Protein AF-A0A957ADW6-F1 (afdb_monomer_lite)

Sequence (110 aa):
MAKSLASMQFELLREVFDLARAQRASLERDDLDEVLSLMGEREVIIERLARLAEEAAETPENVLSFPGSEEHARQDQLALDTVIRGILEHDRQNEAMLFDKIQQIREELP

Radius of gyration: 18.68 Å; chains: 1; bounding box: 47×22×59 Å

Structure (mmCIF, N/CA/C/O backbone):
data_AF-A0A957ADW6-F1
#
_entry.id   AF-A0A957ADW6-F1
#
loop_
_atom_site.group_PDB
_atom_site.id
_atom_site.type_symbol
_atom_site.label_atom_id
_atom_site.label_alt_id
_atom_site.label_comp_id
_atom_site.label_asym_id
_atom_site.label_entity_id
_atom_site.label_seq_id
_atom_site.pdbx_PDB_ins_code
_atom_site.Cartn_x
_atom_site.Cartn_y
_atom_site.Cartn_z
_atom_site.occupancy
_atom_site.B_iso_or_equiv
_atom_site.auth_seq_id
_atom_site.auth_comp_id
_atom_site.auth_asym_id
_atom_site.auth_atom_id
_atom_site.pdbx_PDB_model_num
ATOM 1 N N . MET A 1 1 ? 6.474 -12.951 -23.825 1.00 45.66 1 MET A N 1
ATOM 2 C CA . MET A 1 1 ? 7.394 -11.796 -23.762 1.00 45.66 1 MET A CA 1
ATOM 3 C C . MET A 1 1 ? 7.702 -11.546 -22.297 1.00 45.66 1 MET A C 1
ATOM 5 O O . MET A 1 1 ? 6.774 -11.647 -21.503 1.00 45.66 1 MET A O 1
ATOM 9 N N . ALA A 1 2 ? 8.961 -11.312 -21.926 1.00 61.53 2 ALA A N 1
ATOM 10 C CA . ALA A 1 2 ? 9.293 -10.915 -20.557 1.00 61.53 2 ALA A CA 1
ATOM 11 C C . ALA A 1 2 ? 8.683 -9.529 -20.277 1.00 61.53 2 ALA A C 1
ATOM 13 O O . ALA A 1 2 ? 8.743 -8.663 -21.151 1.00 61.53 2 ALA A O 1
ATOM 14 N N . LYS A 1 3 ? 8.048 -9.336 -19.113 1.00 71.56 3 LYS A N 1
ATOM 15 C CA . LYS A 1 3 ? 7.558 -8.011 -18.700 1.00 71.56 3 LYS A CA 1
ATOM 16 C C . LYS A 1 3 ? 8.762 -7.107 -18.423 1.00 71.56 3 LYS A C 1
ATOM 18 O O . LYS A 1 3 ? 9.763 -7.582 -17.891 1.00 71.56 3 LYS A O 1
ATOM 23 N N . SER A 1 4 ? 8.676 -5.826 -18.784 1.00 83.25 4 SER A N 1
ATOM 24 C CA . SER A 1 4 ? 9.711 -4.865 -18.394 1.00 83.25 4 SER A CA 1
ATOM 25 C C . SER A 1 4 ? 9.669 -4.632 -16.883 1.00 83.25 4 SER A C 1
ATOM 27 O O . SER A 1 4 ? 8.615 -4.774 -16.258 1.00 83.25 4 SER A O 1
ATOM 29 N N . LEU A 1 5 ? 10.803 -4.243 -16.299 1.00 84.00 5 LEU A N 1
ATOM 30 C CA . LEU A 1 5 ? 10.894 -3.890 -14.882 1.00 84.00 5 LEU A CA 1
ATOM 31 C C . LEU A 1 5 ? 9.862 -2.821 -14.494 1.00 84.00 5 LEU A C 1
ATOM 33 O O . LEU A 1 5 ? 9.109 -3.021 -13.547 1.00 84.00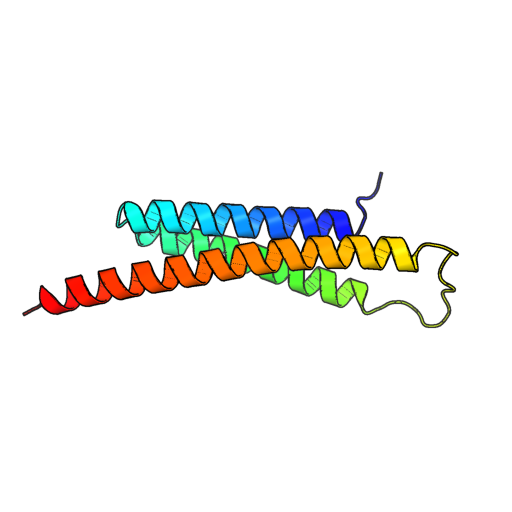 5 LEU A O 1
ATOM 37 N N . ALA A 1 6 ? 9.765 -1.744 -15.278 1.00 81.81 6 ALA A N 1
ATOM 38 C CA . ALA A 1 6 ? 8.796 -0.673 -15.053 1.00 81.81 6 ALA A CA 1
ATOM 39 C C . ALA A 1 6 ? 7.343 -1.181 -15.074 1.00 81.81 6 ALA A C 1
ATOM 41 O O . ALA A 1 6 ? 6.532 -0.772 -14.247 1.00 81.81 6 ALA A O 1
ATOM 42 N N . SER A 1 7 ? 7.016 -2.131 -15.961 1.00 86.38 7 SER A N 1
ATOM 43 C CA . SER A 1 7 ? 5.684 -2.755 -15.984 1.00 86.38 7 SER A CA 1
ATOM 44 C C . SER A 1 7 ? 5.411 -3.576 -14.722 1.00 86.38 7 SER A C 1
ATOM 46 O O . SER A 1 7 ? 4.312 -3.510 -14.182 1.00 86.38 7 SER A O 1
ATOM 48 N N . MET A 1 8 ? 6.402 -4.321 -14.223 1.00 90.69 8 MET A N 1
ATOM 49 C CA . MET A 1 8 ? 6.261 -5.083 -12.975 1.00 90.69 8 MET A CA 1
ATOM 50 C C . MET A 1 8 ? 6.111 -4.160 -11.761 1.00 90.69 8 MET A C 1
ATOM 52 O O . MET A 1 8 ? 5.249 -4.393 -10.917 1.00 90.69 8 MET A O 1
ATOM 56 N N . GLN A 1 9 ? 6.900 -3.085 -11.693 1.00 89.50 9 GLN A N 1
ATOM 57 C CA . GLN A 1 9 ? 6.793 -2.075 -10.638 1.00 89.50 9 GLN A CA 1
ATOM 58 C C . GLN A 1 9 ? 5.425 -1.387 -10.657 1.00 89.50 9 GLN A C 1
ATOM 60 O O . GLN A 1 9 ? 4.800 -1.237 -9.610 1.00 89.50 9 GLN A O 1
ATOM 65 N N . PHE A 1 10 ? 4.925 -1.023 -11.840 1.00 90.75 10 PHE A N 1
ATOM 66 C CA . PHE A 1 10 ? 3.604 -0.420 -11.984 1.00 90.75 10 PHE A CA 1
ATOM 67 C C . PHE A 1 10 ? 2.480 -1.359 -11.527 1.00 90.75 10 PHE A C 1
ATOM 69 O O . PHE A 1 10 ? 1.574 -0.926 -10.818 1.00 90.75 10 PHE A O 1
ATOM 76 N N . GLU A 1 11 ? 2.532 -2.642 -11.901 1.00 92.44 11 GLU A N 1
ATOM 77 C CA . GLU A 1 11 ? 1.540 -3.636 -11.472 1.00 92.44 11 GLU A CA 1
ATOM 78 C C . GLU A 1 11 ? 1.487 -3.764 -9.948 1.00 92.44 11 GLU A C 1
ATOM 80 O O . GLU A 1 11 ? 0.403 -3.678 -9.374 1.00 92.44 11 GLU A O 1
ATOM 85 N N . LEU A 1 12 ? 2.645 -3.878 -9.293 1.00 94.56 12 LEU A N 1
ATOM 86 C CA . LEU A 1 12 ? 2.715 -3.978 -7.835 1.00 94.56 12 LEU A CA 1
ATOM 87 C C . LEU A 1 12 ? 2.252 -2.688 -7.148 1.00 94.56 12 LEU A C 1
ATOM 89 O O . LEU A 1 12 ? 1.496 -2.749 -6.185 1.00 94.56 12 LEU A O 1
ATOM 93 N N . LEU A 1 13 ? 2.639 -1.510 -7.649 1.00 93.88 13 LEU A N 1
ATOM 94 C CA . LEU A 1 13 ? 2.153 -0.236 -7.103 1.00 93.88 13 LEU A CA 1
ATOM 95 C C . LEU A 1 13 ? 0.636 -0.085 -7.261 1.00 93.88 13 LEU A C 1
ATOM 97 O O . LEU A 1 13 ? -0.028 0.429 -6.364 1.00 93.88 13 LEU A O 1
ATOM 101 N N . ARG A 1 14 ? 0.066 -0.558 -8.373 1.00 93.38 14 ARG A N 1
ATOM 102 C CA . ARG A 1 14 ? -1.388 -0.590 -8.557 1.00 93.38 14 ARG A CA 1
ATOM 103 C C . ARG A 1 14 ? -2.059 -1.497 -7.526 1.00 93.38 14 ARG A C 1
ATOM 105 O O . ARG A 1 14 ? -3.059 -1.090 -6.949 1.00 93.38 14 ARG A O 1
ATOM 112 N N . GLU A 1 15 ? -1.500 -2.675 -7.255 1.00 95.69 15 GLU A N 1
ATOM 113 C CA . GLU A 1 15 ? -2.012 -3.561 -6.201 1.00 95.69 15 GLU A CA 1
ATOM 114 C C . GLU A 1 15 ? -1.951 -2.884 -4.819 1.00 95.69 15 GLU A C 1
ATOM 116 O O . GLU A 1 15 ? -2.935 -2.908 -4.083 1.00 95.69 15 GLU A O 1
ATOM 121 N N . VAL A 1 16 ? -0.855 -2.186 -4.490 1.00 95.69 16 VAL A N 1
ATOM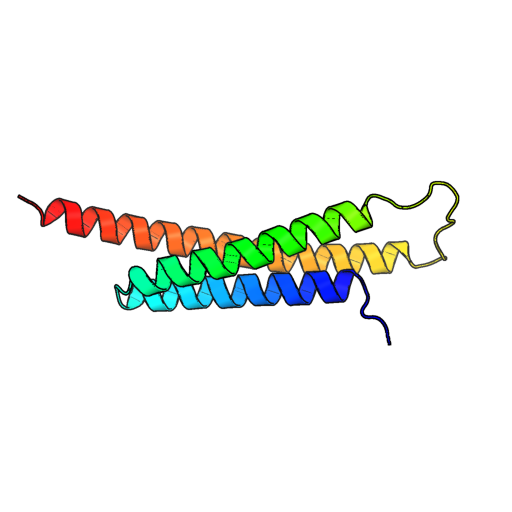 122 C CA . VAL A 1 16 ? -0.754 -1.397 -3.245 1.00 95.69 16 VAL A CA 1
ATOM 123 C C . VAL A 1 16 ? -1.827 -0.304 -3.178 1.00 95.69 16 VAL A C 1
ATOM 125 O O . VAL A 1 16 ? -2.414 -0.080 -2.119 1.00 95.69 16 VAL A O 1
ATOM 128 N N . PHE A 1 17 ? -2.092 0.380 -4.291 1.00 93.25 17 PHE A N 1
ATOM 129 C CA . PHE A 1 17 ? -3.132 1.405 -4.371 1.00 93.25 17 PHE A CA 1
ATOM 130 C C . PHE A 1 17 ? -4.534 0.820 -4.151 1.00 93.25 17 PHE A C 1
ATOM 132 O O . PHE A 1 17 ? -5.323 1.371 -3.378 1.00 93.25 17 PHE A O 1
ATOM 139 N N . ASP A 1 18 ? -4.834 -0.312 -4.787 1.00 95.06 18 ASP A N 1
ATOM 140 C CA . ASP A 1 18 ? -6.112 -1.008 -4.634 1.00 95.06 18 ASP A CA 1
ATOM 141 C C . ASP A 1 18 ? -6.314 -1.477 -3.181 1.00 95.06 18 ASP A C 1
ATOM 143 O O . ASP A 1 18 ? -7.399 -1.288 -2.622 1.00 95.06 18 ASP A O 1
ATOM 147 N N . LEU A 1 19 ? -5.259 -1.978 -2.526 1.00 95.81 19 LEU A N 1
ATOM 148 C CA . LEU A 1 19 ? -5.280 -2.319 -1.100 1.00 95.81 19 LEU A CA 1
ATOM 149 C C . LEU A 1 19 ? -5.501 -1.092 -0.209 1.00 95.81 19 LEU A C 1
ATOM 151 O O . LEU A 1 19 ? -6.314 -1.154 0.709 1.00 95.81 19 LEU A O 1
ATOM 155 N N . ALA A 1 20 ? -4.857 0.044 -0.490 1.00 93.50 20 ALA A N 1
ATOM 156 C CA . ALA A 1 20 ? -5.070 1.277 0.274 1.00 93.50 20 ALA A CA 1
ATOM 157 C C . ALA A 1 20 ? -6.528 1.769 0.172 1.00 93.50 20 ALA A C 1
ATOM 159 O O . ALA A 1 20 ? -7.111 2.259 1.145 1.00 93.50 20 ALA A O 1
ATOM 160 N N . ARG A 1 21 ? -7.165 1.592 -0.992 1.00 94.62 21 ARG A N 1
ATOM 161 C CA . ARG A 1 21 ? -8.598 1.859 -1.173 1.00 94.62 21 ARG A CA 1
ATOM 162 C C . ARG A 1 21 ? -9.473 0.846 -0.425 1.00 94.62 21 ARG A C 1
ATOM 164 O O . ARG A 1 21 ? -10.469 1.252 0.174 1.00 94.62 21 ARG A O 1
ATOM 171 N N . ALA A 1 22 ? -9.127 -0.439 -0.446 1.00 96.06 22 ALA A N 1
ATOM 172 C CA . ALA A 1 22 ? -9.853 -1.475 0.288 1.00 96.06 22 ALA A CA 1
ATOM 173 C C . ALA A 1 22 ? -9.783 -1.249 1.808 1.00 96.06 22 ALA A C 1
ATOM 175 O O . ALA A 1 22 ? -10.811 -1.302 2.479 1.00 96.06 22 ALA A O 1
ATOM 176 N N . GLN A 1 23 ? -8.610 -0.875 2.329 1.00 94.25 23 GLN A N 1
ATOM 177 C CA . GLN A 1 23 ? -8.410 -0.521 3.738 1.00 94.25 23 GLN A CA 1
ATOM 178 C C . GLN A 1 23 ? -9.340 0.611 4.166 1.00 94.25 23 GLN A C 1
ATOM 180 O O . GLN A 1 23 ? -9.966 0.525 5.219 1.00 94.25 23 GLN A O 1
ATOM 185 N N . ARG A 1 24 ? -9.504 1.639 3.325 1.00 94.12 24 ARG A N 1
ATOM 186 C CA . ARG A 1 24 ? -10.469 2.712 3.586 1.00 94.12 24 ARG A CA 1
ATOM 187 C C . ARG A 1 24 ? -11.894 2.198 3.704 1.00 94.12 24 ARG A C 1
ATOM 189 O O . ARG A 1 24 ? -12.584 2.539 4.655 1.00 94.12 24 ARG A O 1
ATOM 196 N N . ALA A 1 25 ? -12.325 1.380 2.748 1.00 95.75 25 ALA A N 1
ATOM 197 C CA . ALA A 1 25 ? -13.673 0.826 2.752 1.00 95.75 25 ALA A CA 1
ATOM 198 C C . ALA A 1 25 ? -13.919 -0.069 3.981 1.00 95.75 25 ALA A C 1
ATOM 200 O O . ALA A 1 25 ? -15.045 -0.168 4.462 1.00 95.75 25 ALA A O 1
ATOM 201 N N . SER A 1 26 ? -12.886 -0.727 4.508 1.00 95.19 26 SER A N 1
ATOM 202 C CA . SER A 1 26 ? -12.969 -1.492 5.757 1.00 95.19 26 SER A CA 1
ATOM 203 C C . SER A 1 26 ? -13.000 -0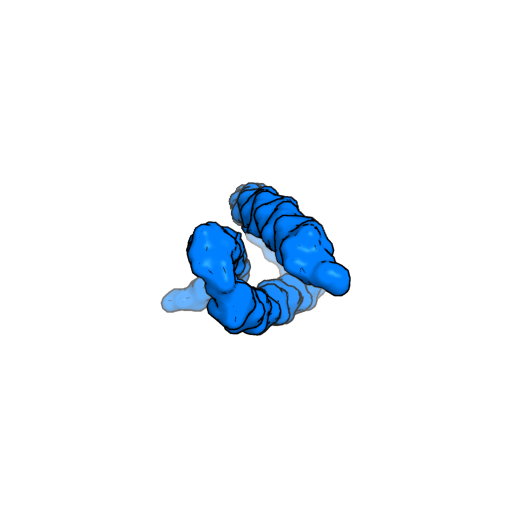.590 6.993 1.00 95.19 26 SER A C 1
ATOM 205 O O . SER A 1 26 ? -13.855 -0.794 7.850 1.00 95.19 26 SER A O 1
ATOM 207 N N . LEU A 1 27 ? -12.195 0.479 7.041 1.00 93.81 27 LEU A N 1
ATOM 208 C CA . LEU A 1 27 ? -12.288 1.505 8.090 1.00 93.81 27 LEU A CA 1
ATOM 209 C C . LEU A 1 27 ? -13.677 2.159 8.125 1.00 93.81 27 LEU A C 1
ATOM 211 O O . LEU A 1 27 ? -14.257 2.312 9.196 1.00 93.81 27 LEU A O 1
ATOM 215 N N . GLU A 1 28 ? -14.255 2.500 6.972 1.00 94.06 28 GLU A N 1
ATOM 216 C CA . GLU A 1 28 ? -15.627 3.026 6.848 1.00 94.06 28 GLU A CA 1
ATOM 217 C C . GLU A 1 28 ? -16.689 2.092 7.442 1.00 94.06 28 GLU A C 1
ATOM 219 O O . GLU A 1 28 ? -17.720 2.569 7.910 1.00 94.06 28 GLU A O 1
ATOM 224 N N . ARG A 1 29 ? -16.424 0.783 7.457 1.00 95.12 29 ARG A N 1
ATOM 225 C CA . ARG A 1 29 ? -17.313 -0.259 7.990 1.00 95.12 29 ARG A CA 1
ATOM 226 C C . ARG A 1 29 ? -16.953 -0.715 9.409 1.00 95.12 29 ARG A C 1
ATOM 228 O O . ARG A 1 29 ? -17.567 -1.663 9.886 1.00 95.12 29 ARG A O 1
ATOM 235 N N . ASP A 1 30 ? -15.975 -0.072 10.052 1.00 91.81 30 ASP A N 1
ATOM 236 C CA . ASP A 1 30 ? -15.435 -0.454 11.369 1.00 91.81 30 ASP A CA 1
ATOM 237 C C . ASP A 1 30 ? -14.874 -1.890 11.423 1.00 91.81 30 ASP A C 1
ATOM 239 O O . ASP A 1 30 ? -14.779 -2.505 12.483 1.00 91.81 30 ASP A O 1
ATOM 243 N N . ASP A 1 31 ? -14.457 -2.420 10.272 1.00 94.25 31 ASP A N 1
ATOM 244 C CA . ASP A 1 31 ? -13.911 -3.769 10.135 1.00 94.25 31 ASP A CA 1
ATOM 245 C C . ASP A 1 31 ? -12.384 -3.749 10.296 1.00 94.25 31 ASP A C 1
ATOM 247 O O . ASP A 1 31 ? -11.626 -3.739 9.323 1.00 94.25 31 ASP A O 1
ATOM 251 N N . LEU A 1 32 ? -11.924 -3.655 11.548 1.00 91.25 32 LEU A N 1
ATOM 252 C CA . LEU A 1 32 ? -10.494 -3.573 11.867 1.00 91.25 32 LEU A CA 1
ATOM 253 C C . LEU A 1 32 ? -9.738 -4.875 11.576 1.00 91.25 32 LEU A C 1
ATOM 255 O O . LEU A 1 32 ? -8.561 -4.815 11.223 1.00 91.25 32 LEU A O 1
ATOM 259 N N . ASP A 1 33 ? -10.398 -6.028 11.683 1.00 94.75 33 ASP A N 1
ATOM 260 C CA . ASP A 1 33 ? -9.785 -7.322 11.372 1.00 94.75 33 ASP A CA 1
ATOM 261 C C . ASP A 1 33 ? -9.412 -7.392 9.884 1.00 94.75 33 ASP A C 1
ATOM 263 O O . ASP A 1 33 ? -8.282 -7.748 9.535 1.00 94.75 33 ASP A O 1
ATOM 267 N N . GLU A 1 34 ? -10.315 -6.950 9.005 1.00 95.81 34 GLU A N 1
ATOM 268 C CA . GLU A 1 34 ? -10.040 -6.844 7.572 1.00 95.81 34 GLU A CA 1
ATOM 269 C C . GLU A 1 34 ? -8.947 -5.806 7.277 1.00 95.81 34 GLU A C 1
ATOM 271 O O . GLU A 1 34 ? -8.075 -6.047 6.444 1.00 95.81 34 GLU A O 1
ATOM 276 N N . VAL A 1 35 ? -8.925 -4.664 7.979 1.00 93.75 35 VAL A N 1
ATOM 277 C CA . VAL A 1 35 ? -7.840 -3.672 7.827 1.00 93.75 35 VAL A CA 1
ATOM 278 C C . VAL A 1 35 ? -6.476 -4.298 8.129 1.00 93.75 35 VAL A C 1
ATOM 280 O O . VAL A 1 35 ? -5.540 -4.112 7.348 1.00 93.75 35 VAL A O 1
ATOM 283 N N . LEU A 1 36 ? -6.360 -5.057 9.221 1.00 93.75 36 LEU A N 1
ATOM 284 C CA . LEU A 1 36 ? -5.119 -5.734 9.603 1.00 93.75 36 LEU A CA 1
ATOM 285 C C . LEU A 1 36 ? -4.728 -6.827 8.599 1.00 93.75 36 LEU A C 1
ATOM 287 O O . LEU A 1 36 ? -3.551 -6.938 8.254 1.00 93.75 36 LEU A O 1
ATOM 291 N N . SER A 1 37 ? -5.699 -7.585 8.078 1.00 97.19 37 SER A N 1
ATOM 292 C CA . SER A 1 37 ? -5.458 -8.565 7.010 1.00 97.19 37 SER A CA 1
ATOM 293 C C . SER A 1 37 ? -4.880 -7.895 5.757 1.00 97.19 37 SER A C 1
ATOM 295 O O . SER A 1 37 ? -3.820 -8.286 5.262 1.00 97.19 37 SER A O 1
ATOM 297 N N . LEU A 1 38 ? -5.511 -6.808 5.302 1.00 95.50 38 LEU A N 1
ATOM 298 C CA . LEU A 1 38 ? -5.066 -6.034 4.141 1.00 95.50 38 LEU A CA 1
ATOM 299 C C . LEU A 1 38 ? -3.680 -5.402 4.355 1.00 95.50 38 LEU A C 1
ATOM 301 O O . LEU A 1 38 ? -2.919 -5.256 3.399 1.00 95.50 38 LEU A O 1
ATOM 305 N N . MET A 1 39 ? -3.324 -5.023 5.589 1.00 92.88 39 MET A N 1
ATOM 306 C CA . MET A 1 39 ? -1.965 -4.565 5.913 1.00 92.88 39 MET A CA 1
ATOM 307 C C . MET A 1 39 ? -0.922 -5.669 5.703 1.00 92.88 39 MET A C 1
ATOM 309 O O . MET A 1 39 ? 0.134 -5.387 5.137 1.00 92.88 39 MET A O 1
ATOM 313 N N . GLY A 1 40 ? -1.226 -6.909 6.096 1.00 95.12 40 GLY A N 1
ATOM 314 C CA . GLY A 1 40 ? -0.344 -8.054 5.863 1.00 95.12 40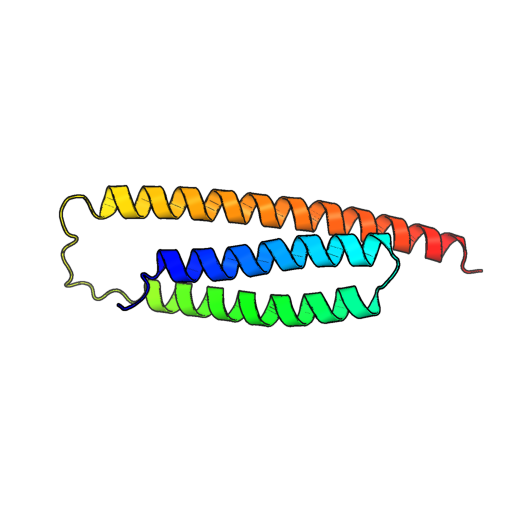 GLY A CA 1
ATOM 315 C C . GLY A 1 40 ? -0.149 -8.353 4.373 1.00 95.12 40 GLY A C 1
ATOM 316 O O . GLY A 1 40 ? 0.977 -8.545 3.918 1.00 95.12 40 GLY A O 1
ATOM 317 N N . GLU A 1 41 ? -1.224 -8.314 3.580 1.00 96.38 41 GLU A N 1
ATOM 318 C CA . GLU A 1 41 ? -1.128 -8.459 2.118 1.00 96.38 41 GLU A CA 1
ATOM 319 C C . GLU A 1 41 ? -0.264 -7.358 1.488 1.00 96.38 41 GLU A C 1
ATOM 321 O O . GLU A 1 41 ? 0.569 -7.618 0.614 1.00 96.38 41 GLU A O 1
ATOM 326 N N . ARG A 1 42 ? -0.422 -6.123 1.972 1.00 95.00 42 ARG A N 1
ATOM 327 C CA . ARG A 1 42 ? 0.334 -4.964 1.496 1.00 95.00 42 ARG A CA 1
ATOM 328 C C . ARG A 1 42 ? 1.829 -5.088 1.785 1.00 95.00 42 ARG A C 1
ATOM 330 O O . ARG A 1 42 ? 2.633 -4.740 0.923 1.00 95.00 42 ARG A O 1
ATOM 337 N N . GLU A 1 43 ? 2.207 -5.584 2.961 1.00 95.75 43 GLU A N 1
ATOM 338 C CA . GLU A 1 43 ? 3.609 -5.784 3.350 1.00 95.75 43 GLU A CA 1
ATOM 339 C C . GLU A 1 43 ? 4.338 -6.716 2.373 1.00 95.75 43 GLU A C 1
ATOM 341 O O . GLU A 1 43 ? 5.394 -6.360 1.849 1.00 95.75 43 GLU A O 1
ATOM 346 N N . VAL A 1 44 ? 3.715 -7.841 2.008 1.00 96.69 44 VAL A N 1
ATOM 347 C CA . VAL A 1 44 ? 4.272 -8.796 1.034 1.00 96.69 44 VAL A CA 1
ATOM 348 C C . VAL A 1 44 ? 4.548 -8.133 -0.321 1.00 96.69 44 VAL A C 1
ATOM 350 O O . VAL A 1 44 ? 5.557 -8.417 -0.973 1.00 96.69 44 VAL A O 1
ATOM 353 N N . ILE A 1 45 ? 3.668 -7.240 -0.775 1.00 94.69 45 ILE A N 1
ATOM 354 C CA . ILE A 1 45 ? 3.839 -6.535 -2.053 1.00 94.69 45 ILE A CA 1
ATOM 355 C C . ILE A 1 45 ? 4.962 -5.496 -1.961 1.00 94.69 45 ILE A C 1
ATOM 357 O O . ILE A 1 45 ? 5.765 -5.379 -2.891 1.00 94.69 45 ILE A O 1
ATOM 361 N N . ILE A 1 46 ? 5.059 -4.779 -0.840 1.00 93.38 46 ILE A N 1
ATOM 362 C CA . ILE A 1 46 ? 6.128 -3.803 -0.594 1.00 93.38 46 ILE A CA 1
ATOM 363 C C . ILE A 1 46 ? 7.496 -4.492 -0.556 1.00 93.38 46 ILE A C 1
ATOM 365 O O . ILE A 1 46 ? 8.436 -4.003 -1.183 1.00 93.38 46 ILE A O 1
ATOM 369 N N . GLU A 1 47 ? 7.614 -5.655 0.087 1.00 95.31 47 GLU A N 1
ATOM 370 C CA . GLU A 1 47 ? 8.854 -6.440 0.070 1.00 95.31 47 GLU A CA 1
ATOM 371 C C . GLU A 1 47 ? 9.263 -6.842 -1.352 1.00 95.31 47 GLU A C 1
ATOM 373 O O . GLU A 1 47 ? 10.438 -6.781 -1.716 1.00 95.31 47 GLU A O 1
ATOM 378 N N . ARG A 1 48 ? 8.295 -7.232 -2.191 1.00 94.25 48 ARG A N 1
ATOM 379 C CA . ARG A 1 48 ? 8.556 -7.561 -3.600 1.00 94.25 48 ARG A CA 1
ATOM 380 C C . ARG A 1 48 ? 9.011 -6.338 -4.395 1.00 94.25 48 ARG A C 1
ATOM 382 O O . ARG A 1 48 ? 9.922 -6.465 -5.209 1.00 94.25 48 ARG A O 1
ATOM 389 N N . LEU A 1 49 ? 8.415 -5.170 -4.155 1.00 91.31 49 LEU A N 1
ATOM 390 C CA . LEU A 1 49 ? 8.854 -3.903 -4.750 1.00 91.31 49 LEU A CA 1
ATOM 391 C C . LEU A 1 49 ? 10.288 -3.549 -4.339 1.00 91.31 49 LEU A C 1
ATOM 393 O O . LEU A 1 49 ? 11.071 -3.145 -5.197 1.00 91.31 49 LEU A O 1
ATOM 397 N N . ALA A 1 50 ? 10.641 -3.737 -3.065 1.00 89.88 50 ALA A N 1
ATOM 398 C CA . ALA A 1 50 ? 11.990 -3.487 -2.562 1.00 89.88 50 ALA A CA 1
ATOM 399 C C . ALA A 1 50 ? 13.026 -4.388 -3.250 1.00 89.88 50 ALA A C 1
ATOM 401 O O . ALA A 1 50 ? 14.012 -3.882 -3.781 1.00 89.88 50 ALA A O 1
ATOM 402 N N . ARG A 1 51 ? 12.753 -5.696 -3.354 1.00 90.62 51 ARG A N 1
ATOM 403 C CA . ARG A 1 51 ? 13.636 -6.639 -4.067 1.00 90.62 51 ARG A CA 1
ATOM 404 C C . ARG A 1 51 ? 13.818 -6.268 -5.538 1.00 90.62 51 ARG A C 1
ATOM 406 O O . ARG A 1 51 ? 14.937 -6.263 -6.031 1.00 90.62 51 ARG A O 1
ATOM 413 N N . LEU A 1 52 ? 12.740 -5.889 -6.231 1.00 88.69 52 LEU A N 1
ATOM 414 C CA . LEU A 1 52 ? 12.835 -5.434 -7.624 1.00 88.69 52 LEU A CA 1
ATOM 415 C C . LEU A 1 52 ? 13.672 -4.157 -7.774 1.00 88.69 52 LEU A C 1
ATOM 417 O O . LEU A 1 52 ? 14.334 -3.981 -8.793 1.00 88.69 52 LEU A O 1
ATOM 421 N N . ALA A 1 53 ? 13.623 -3.249 -6.797 1.00 83.62 53 ALA A N 1
ATOM 422 C CA . ALA A 1 53 ? 14.444 -2.043 -6.804 1.00 83.62 53 ALA A CA 1
ATOM 423 C C . ALA A 1 53 ? 15.931 -2.355 -6.557 1.00 83.62 53 ALA A C 1
ATOM 425 O O . ALA A 1 53 ? 16.787 -1.750 -7.198 1.00 83.62 53 ALA A O 1
ATOM 426 N N . GLU A 1 54 ? 16.235 -3.316 -5.681 1.00 85.31 54 GLU A N 1
ATOM 427 C CA . GLU A 1 54 ? 17.599 -3.808 -5.445 1.00 85.31 54 GLU A CA 1
ATOM 428 C C . GLU A 1 54 ? 18.177 -4.484 -6.697 1.00 85.31 54 GLU A C 1
ATOM 430 O O . GLU A 1 54 ? 19.247 -4.096 -7.161 1.00 85.31 54 GLU A O 1
ATOM 435 N N . GLU A 1 55 ? 17.433 -5.408 -7.312 1.00 83.25 55 GLU A N 1
ATOM 436 C CA . GLU A 1 55 ? 17.833 -6.095 -8.552 1.00 83.25 55 GLU A CA 1
ATOM 437 C C . GLU A 1 55 ? 18.090 -5.113 -9.708 1.00 83.25 55 GLU A C 1
ATOM 439 O O . GLU A 1 55 ? 18.976 -5.319 -10.536 1.00 83.25 55 GLU A O 1
ATOM 444 N N . ALA A 1 56 ? 17.330 -4.017 -9.764 1.00 74.69 56 ALA A N 1
ATOM 445 C CA . ALA A 1 56 ? 17.506 -2.971 -10.765 1.00 74.69 56 ALA A CA 1
ATOM 446 C C . ALA A 1 56 ? 18.785 -2.143 -10.564 1.00 74.69 56 ALA A C 1
ATOM 448 O O . ALA A 1 56 ? 19.345 -1.632 -11.536 1.00 74.69 56 ALA A O 1
ATOM 449 N N . ALA A 1 57 ? 19.246 -1.995 -9.319 1.00 71.25 57 ALA A N 1
ATOM 450 C CA . ALA A 1 57 ? 20.446 -1.231 -8.991 1.00 71.25 57 ALA A CA 1
ATOM 451 C C . ALA A 1 57 ? 21.740 -1.973 -9.376 1.00 71.25 57 ALA A C 1
ATOM 453 O O . ALA A 1 57 ? 22.762 -1.332 -9.622 1.00 71.25 57 ALA A O 1
ATOM 454 N N . GLU A 1 58 ? 21.703 -3.302 -9.500 1.00 68.38 58 GLU A N 1
ATOM 455 C CA . GLU A 1 58 ? 22.848 -4.154 -9.858 1.00 68.38 58 GLU A CA 1
ATOM 456 C C . GLU A 1 58 ? 23.174 -4.151 -11.370 1.00 68.38 58 GLU A C 1
ATOM 458 O O . GLU A 1 58 ? 23.474 -5.186 -11.969 1.00 68.38 58 GLU A O 1
ATOM 463 N N . THR A 1 59 ? 23.131 -2.988 -12.032 1.00 61.12 59 THR A N 1
ATOM 464 C CA . THR A 1 59 ? 23.460 -2.916 -13.466 1.00 61.12 59 THR A CA 1
ATOM 465 C C . THR A 1 59 ? 24.987 -2.986 -13.671 1.00 61.12 59 THR A C 1
ATOM 467 O O . THR A 1 59 ? 25.703 -2.166 -13.094 1.00 61.12 59 THR A O 1
ATOM 470 N N . PRO A 1 60 ? 25.528 -3.912 -14.492 1.00 59.66 60 PRO A N 1
ATOM 471 C CA . PRO A 1 60 ? 26.970 -4.004 -14.733 1.00 59.66 60 PRO A CA 1
ATOM 472 C C . PRO A 1 60 ? 27.540 -2.724 -15.369 1.00 59.66 60 PRO A C 1
ATOM 474 O O . PRO A 1 60 ? 26.978 -2.209 -16.336 1.00 59.66 60 PRO A O 1
ATOM 477 N N . GLU A 1 61 ? 28.693 -2.245 -14.884 1.00 57.66 61 GLU A N 1
ATOM 478 C CA . GLU A 1 61 ? 29.336 -0.983 -15.320 1.00 57.66 61 GLU A CA 1
ATOM 479 C C . GLU A 1 61 ? 29.671 -0.915 -16.826 1.00 57.66 61 GLU A C 1
ATOM 481 O O . GLU A 1 61 ? 29.963 0.151 -17.363 1.00 57.66 61 GLU A O 1
ATOM 486 N N . ASN A 1 62 ? 29.644 -2.045 -17.534 1.00 68.06 62 ASN A N 1
ATOM 487 C CA . ASN A 1 62 ? 30.032 -2.171 -18.938 1.00 68.06 62 ASN A CA 1
ATOM 488 C C . ASN A 1 62 ? 28.862 -2.093 -19.940 1.00 68.06 62 ASN A C 1
ATOM 490 O O . ASN A 1 62 ? 29.059 -2.401 -21.119 1.00 68.06 62 ASN A O 1
ATOM 494 N N . VAL A 1 63 ? 27.658 -1.705 -19.511 1.00 65.19 63 VAL A N 1
ATOM 495 C CA . VAL A 1 63 ? 26.486 -1.583 -20.393 1.00 65.19 63 VAL A CA 1
ATOM 496 C C . VAL A 1 63 ? 26.321 -0.137 -20.871 1.00 65.19 63 VAL A C 1
ATOM 498 O O . VAL A 1 63 ? 26.086 0.772 -20.082 1.00 65.19 63 VAL A O 1
ATOM 501 N N . LEU A 1 64 ? 26.418 0.081 -22.187 1.00 57.75 64 LEU A N 1
ATOM 502 C CA . LEU A 1 64 ? 26.079 1.360 -22.819 1.00 57.75 64 LEU A CA 1
ATOM 503 C C . LEU A 1 64 ? 24.564 1.436 -23.057 1.00 57.75 64 LEU A C 1
ATOM 505 O O . LEU A 1 64 ? 23.995 0.571 -23.727 1.00 57.75 64 LEU A O 1
ATOM 509 N N . SER A 1 65 ? 23.924 2.484 -22.539 1.00 66.12 65 SER A N 1
ATOM 510 C CA . SER A 1 65 ? 22.503 2.767 -22.766 1.00 66.12 65 SER A CA 1
ATOM 511 C C . SER A 1 65 ? 22.208 3.026 -24.248 1.00 66.12 65 SER A C 1
ATOM 513 O O . SER A 1 65 ? 22.955 3.724 -24.938 1.00 66.12 65 SER A O 1
ATOM 515 N N . PHE A 1 66 ? 21.098 2.479 -24.750 1.00 69.69 66 PHE A N 1
ATOM 516 C CA . PHE A 1 66 ? 20.639 2.746 -26.115 1.00 69.69 66 PHE A CA 1
ATOM 517 C C . PHE A 1 66 ? 20.160 4.206 -26.255 1.00 69.69 66 PHE A C 1
ATOM 519 O O . PHE A 1 66 ? 19.489 4.719 -25.361 1.00 69.69 66 PHE A O 1
ATOM 526 N N . PRO A 1 67 ? 20.416 4.890 -27.385 1.00 62.03 67 PRO A N 1
ATOM 527 C CA . PRO A 1 67 ? 19.914 6.247 -27.599 1.00 62.03 67 PRO A CA 1
ATOM 528 C C . PRO A 1 67 ? 18.384 6.313 -27.460 1.00 62.03 67 PRO A C 1
ATOM 530 O O . PRO A 1 67 ? 17.669 5.564 -28.124 1.00 62.03 67 PRO A O 1
ATOM 533 N N . GLY A 1 68 ? 17.883 7.205 -26.599 1.00 68.75 68 GLY A N 1
ATOM 534 C CA . GLY A 1 68 ? 16.451 7.362 -26.304 1.00 68.75 68 GLY A CA 1
ATOM 535 C C . GLY A 1 68 ? 15.930 6.532 -25.123 1.00 68.75 68 GLY A C 1
ATOM 536 O O . GLY A 1 68 ? 14.834 6.808 -24.641 1.00 68.75 68 GLY A O 1
ATOM 537 N N . SER A 1 69 ? 16.708 5.578 -24.592 1.00 71.12 69 SER A N 1
ATOM 538 C CA . SER A 1 69 ? 16.299 4.802 -23.412 1.00 71.12 69 SER A CA 1
ATOM 539 C C . SER A 1 69 ? 16.192 5.659 -22.150 1.00 71.12 69 SER A C 1
ATOM 541 O O . SER A 1 69 ? 15.370 5.370 -21.288 1.00 71.12 69 SER A O 1
ATOM 543 N N . GLU A 1 70 ? 16.983 6.729 -22.051 1.00 74.75 70 GLU A N 1
ATOM 544 C CA . GLU A 1 70 ? 16.960 7.656 -20.913 1.00 74.75 70 GLU A CA 1
ATOM 545 C C . GLU A 1 70 ? 15.648 8.446 -20.825 1.00 74.75 70 GLU A C 1
ATOM 547 O O . GLU A 1 70 ? 15.095 8.596 -19.739 1.00 74.75 70 GLU A O 1
ATOM 552 N N . GLU A 1 71 ? 15.105 8.910 -21.956 1.00 78.56 71 GLU A N 1
ATOM 553 C CA . GLU A 1 71 ? 13.833 9.645 -21.955 1.00 78.56 71 GLU A CA 1
ATOM 554 C C . GLU A 1 71 ? 12.655 8.719 -21.634 1.00 78.56 71 GLU A C 1
ATOM 556 O O . GLU A 1 71 ? 11.767 9.102 -20.876 1.00 78.56 71 GLU A O 1
ATOM 561 N N . HIS A 1 72 ? 12.670 7.481 -22.140 1.00 76.00 72 HIS A N 1
ATOM 562 C CA . HIS A 1 72 ? 11.673 6.475 -21.770 1.00 76.00 72 HIS A CA 1
ATOM 563 C C . HIS A 1 72 ? 11.752 6.109 -20.283 1.00 76.00 72 HIS A C 1
ATOM 565 O O . HIS A 1 72 ? 10.730 6.126 -19.604 1.00 76.00 72 HIS A O 1
ATOM 571 N N . ALA A 1 73 ? 12.956 5.883 -19.748 1.00 76.75 73 ALA A N 1
ATOM 572 C CA . ALA A 1 73 ? 13.150 5.622 -18.323 1.00 76.75 73 ALA A CA 1
ATOM 573 C C . ALA A 1 73 ? 12.658 6.791 -17.452 1.00 76.75 73 ALA A C 1
ATOM 575 O O . ALA A 1 73 ? 12.019 6.576 -16.424 1.00 76.75 73 ALA A O 1
ATOM 576 N N . ARG A 1 74 ? 12.889 8.037 -17.888 1.00 80.00 74 ARG A N 1
ATOM 577 C CA . ARG A 1 74 ? 12.397 9.236 -17.199 1.00 80.00 74 ARG A CA 1
ATOM 578 C C . ARG A 1 74 ? 10.869 9.324 -17.199 1.00 80.00 74 ARG A C 1
ATOM 580 O O . ARG A 1 74 ? 10.282 9.704 -16.189 1.00 80.00 74 ARG A O 1
ATOM 587 N N . GLN A 1 75 ? 10.218 8.986 -18.312 1.00 82.44 75 GLN A N 1
ATOM 588 C CA . GLN A 1 75 ? 8.754 8.967 -18.408 1.00 82.44 75 GLN A CA 1
ATOM 589 C C . GLN A 1 75 ? 8.142 7.887 -17.513 1.00 82.44 75 GLN A C 1
ATOM 591 O O . GLN A 1 75 ? 7.195 8.176 -16.779 1.00 82.44 75 GLN A O 1
ATOM 596 N N . ASP A 1 76 ? 8.722 6.686 -17.518 1.00 82.88 76 ASP A N 1
ATOM 597 C CA . ASP A 1 76 ? 8.304 5.592 -16.641 1.00 82.88 76 ASP A CA 1
ATOM 598 C C . ASP A 1 76 ? 8.464 5.989 -15.166 1.00 82.88 76 ASP A C 1
ATOM 600 O O . ASP A 1 76 ? 7.537 5.825 -14.373 1.00 82.88 76 ASP A O 1
ATOM 604 N N . GLN A 1 77 ? 9.587 6.613 -14.800 1.00 83.25 77 GLN A N 1
ATOM 605 C CA . GLN A 1 77 ? 9.829 7.086 -13.437 1.00 83.25 77 GLN A CA 1
ATOM 606 C C . GLN A 1 77 ? 8.808 8.143 -12.987 1.00 83.25 77 GLN A C 1
ATOM 608 O O . GLN A 1 77 ? 8.272 8.050 -11.884 1.00 83.25 77 GLN A O 1
ATOM 613 N N . LEU A 1 78 ? 8.474 9.115 -13.842 1.00 86.56 78 LEU A N 1
ATOM 614 C CA . LEU A 1 78 ? 7.452 10.126 -13.536 1.00 86.56 78 LEU A CA 1
ATOM 615 C C . LEU A 1 78 ? 6.057 9.512 -13.334 1.00 86.56 78 LEU A C 1
ATOM 617 O O . LEU A 1 78 ? 5.290 9.967 -12.475 1.00 86.56 78 LEU A O 1
ATOM 621 N N . ALA A 1 79 ? 5.716 8.485 -14.115 1.00 85.12 79 ALA A N 1
ATOM 622 C CA . ALA A 1 79 ? 4.464 7.758 -13.955 1.00 85.12 79 ALA A CA 1
ATOM 623 C C . ALA A 1 79 ? 4.429 7.006 -12.614 1.00 85.12 79 ALA A C 1
ATOM 625 O O . ALA A 1 79 ? 3.450 7.129 -11.873 1.00 85.12 79 ALA A O 1
ATOM 626 N N . LEU A 1 80 ? 5.510 6.299 -12.265 1.00 87.56 80 LEU A N 1
ATOM 627 C CA . LEU A 1 80 ? 5.642 5.589 -10.988 1.00 87.56 80 LEU A CA 1
ATOM 628 C C . LEU A 1 80 ? 5.541 6.554 -9.796 1.00 87.56 80 LEU A C 1
ATOM 630 O O . LEU A 1 80 ? 4.760 6.309 -8.877 1.00 87.56 80 LEU A O 1
ATOM 634 N N . ASP A 1 81 ? 6.230 7.697 -9.849 1.00 88.75 81 ASP A N 1
ATOM 635 C CA . ASP A 1 81 ? 6.169 8.737 -8.814 1.00 88.75 81 ASP A CA 1
ATOM 636 C C . ASP A 1 81 ? 4.747 9.259 -8.592 1.00 88.75 81 ASP A C 1
ATOM 638 O O . ASP A 1 81 ? 4.340 9.545 -7.463 1.00 88.75 81 ASP A O 1
ATOM 642 N N . THR A 1 82 ? 3.975 9.401 -9.669 1.00 90.81 82 THR A N 1
ATOM 643 C CA . THR A 1 82 ? 2.586 9.864 -9.589 1.00 90.81 82 THR A CA 1
ATOM 644 C C . THR A 1 82 ? 1.714 8.847 -8.854 1.00 90.81 82 THR A C 1
ATOM 646 O O . THR A 1 82 ? 0.929 9.231 -7.983 1.00 90.81 82 THR A O 1
ATOM 649 N N . VAL A 1 83 ? 1.885 7.554 -9.144 1.00 89.88 83 VAL A N 1
ATOM 650 C CA . VAL A 1 83 ? 1.165 6.475 -8.449 1.00 89.88 83 VAL A CA 1
ATOM 651 C C . VAL A 1 83 ? 1.558 6.426 -6.972 1.00 89.88 83 VAL A C 1
ATOM 653 O O . VAL A 1 83 ? 0.679 6.379 -6.112 1.00 89.88 83 VAL A O 1
ATOM 656 N N . ILE A 1 84 ? 2.853 6.531 -6.660 1.00 91.38 84 ILE A N 1
ATOM 657 C CA . ILE A 1 84 ? 3.358 6.551 -5.278 1.00 91.38 84 ILE A CA 1
ATOM 658 C C . ILE A 1 84 ? 2.742 7.707 -4.485 1.00 91.38 84 ILE A C 1
ATOM 660 O O . ILE A 1 84 ? 2.264 7.506 -3.370 1.00 91.38 84 ILE A O 1
ATOM 664 N N . ARG A 1 85 ? 2.689 8.918 -5.056 1.00 92.69 85 ARG A N 1
ATOM 665 C CA . ARG A 1 85 ? 2.032 10.062 -4.399 1.00 92.69 85 ARG A CA 1
ATOM 666 C C . ARG A 1 85 ? 0.556 9.795 -4.123 1.00 92.69 85 ARG A C 1
ATOM 668 O O . ARG A 1 85 ? 0.078 10.176 -3.058 1.00 92.69 85 ARG A O 1
ATOM 675 N N . GLY A 1 86 ? -0.143 9.142 -5.052 1.00 91.62 86 GLY A N 1
ATOM 676 C CA . GLY A 1 86 ? -1.529 8.719 -4.864 1.00 91.62 86 GLY A CA 1
ATOM 677 C C . GLY A 1 86 ? -1.681 7.764 -3.680 1.00 91.62 86 GLY A C 1
ATOM 678 O O . GLY A 1 86 ? -2.510 8.007 -2.810 1.00 91.62 86 GLY A O 1
ATOM 679 N N . ILE A 1 87 ? -0.837 6.733 -3.599 1.00 92.94 87 ILE A N 1
ATOM 680 C CA . ILE A 1 87 ? -0.823 5.779 -2.478 1.00 92.94 87 ILE A CA 1
ATOM 681 C C . ILE A 1 87 ? -0.604 6.506 -1.147 1.00 92.94 87 ILE A C 1
ATOM 683 O O . ILE A 1 87 ? -1.385 6.329 -0.219 1.00 92.94 87 ILE A O 1
ATOM 687 N N . LEU A 1 88 ? 0.409 7.373 -1.066 1.00 93.62 88 LEU A N 1
ATOM 688 C CA . LEU A 1 88 ? 0.722 8.109 0.163 1.00 93.62 88 LEU A CA 1
ATOM 689 C C . LEU A 1 88 ? -0.417 9.034 0.605 1.00 93.62 88 LEU A C 1
ATOM 691 O O . LEU A 1 88 ? -0.637 9.223 1.798 1.00 93.62 88 LEU A O 1
ATOM 695 N N . GLU A 1 89 ? -1.141 9.627 -0.341 1.00 94.88 89 GLU A N 1
ATOM 696 C CA . GLU A 1 89 ? -2.326 10.419 -0.023 1.00 94.88 89 GLU A CA 1
ATOM 697 C C . GLU A 1 89 ? -3.459 9.545 0.526 1.00 94.88 89 GLU A C 1
ATOM 699 O O . GLU A 1 89 ? -4.124 9.925 1.492 1.00 94.88 89 GLU A O 1
ATOM 704 N N . HIS A 1 90 ? -3.647 8.348 -0.037 1.00 92.06 90 HIS A N 1
ATOM 705 C CA . HIS A 1 90 ? -4.605 7.392 0.499 1.00 92.06 90 HIS A CA 1
ATOM 706 C C . HIS A 1 90 ? -4.247 6.946 1.920 1.00 92.06 90 HIS A C 1
ATOM 708 O O . HIS A 1 90 ? -5.133 6.918 2.776 1.00 92.06 90 HIS A O 1
ATOM 714 N N . ASP A 1 91 ? -2.967 6.675 2.175 1.00 93.69 91 ASP A N 1
ATOM 715 C CA . ASP A 1 91 ? -2.460 6.266 3.484 1.00 93.69 91 ASP A CA 1
ATOM 716 C C . ASP A 1 91 ? -2.713 7.343 4.548 1.00 93.69 91 ASP A C 1
ATOM 718 O O . ASP A 1 91 ? -3.259 7.033 5.602 1.00 93.69 91 ASP A O 1
ATOM 722 N N . ARG A 1 92 ? -2.416 8.621 4.259 1.00 94.88 92 ARG A N 1
ATOM 723 C CA . ARG A 1 92 ? -2.681 9.732 5.200 1.00 94.88 92 ARG A CA 1
ATOM 724 C C . ARG A 1 92 ? -4.154 9.848 5.570 1.00 94.88 92 ARG A C 1
ATOM 726 O O . ARG A 1 92 ? -4.496 10.100 6.720 1.00 94.88 92 ARG A O 1
ATOM 733 N N . GLN A 1 93 ? -5.031 9.697 4.584 1.00 94.19 93 GLN A N 1
ATOM 734 C CA . GLN A 1 93 ? -6.476 9.761 4.799 1.00 94.19 93 GLN A CA 1
ATOM 735 C C . GLN A 1 93 ? -6.963 8.568 5.634 1.00 94.19 93 GLN A C 1
ATOM 737 O O . GLN A 1 93 ? -7.807 8.739 6.511 1.00 94.19 93 GLN A O 1
ATOM 742 N N . ASN A 1 94 ? -6.411 7.375 5.396 1.00 93.00 94 ASN A N 1
ATOM 743 C CA . ASN A 1 94 ? -6.722 6.183 6.183 1.00 93.00 94 ASN A CA 1
ATOM 744 C C . ASN A 1 94 ? -6.211 6.322 7.629 1.00 93.00 94 ASN A C 1
ATOM 746 O O . ASN A 1 94 ? -6.932 5.982 8.563 1.00 93.00 94 ASN A O 1
ATOM 750 N N . GLU A 1 95 ? -5.008 6.867 7.821 1.00 94.56 95 GLU A N 1
ATOM 751 C CA . GLU A 1 95 ? -4.426 7.149 9.137 1.00 94.56 95 GLU A CA 1
ATOM 752 C C . GLU A 1 95 ? -5.274 8.152 9.925 1.00 94.56 95 GLU A C 1
ATOM 754 O O . GLU A 1 95 ? -5.608 7.893 11.080 1.00 94.56 95 GLU A O 1
ATOM 759 N N . ALA A 1 96 ? -5.684 9.259 9.297 1.00 95.38 96 ALA A N 1
ATOM 760 C CA . ALA A 1 96 ? -6.564 10.244 9.922 1.00 95.38 96 ALA A CA 1
ATOM 761 C C . ALA A 1 96 ? -7.898 9.615 10.361 1.00 95.38 96 ALA A C 1
ATOM 763 O O . ALA A 1 96 ? -8.333 9.803 11.494 1.00 95.38 96 ALA A O 1
ATOM 764 N N . MET A 1 97 ? -8.510 8.797 9.499 1.00 93.50 97 MET A N 1
ATOM 765 C CA . MET A 1 97 ? -9.761 8.108 9.816 1.00 93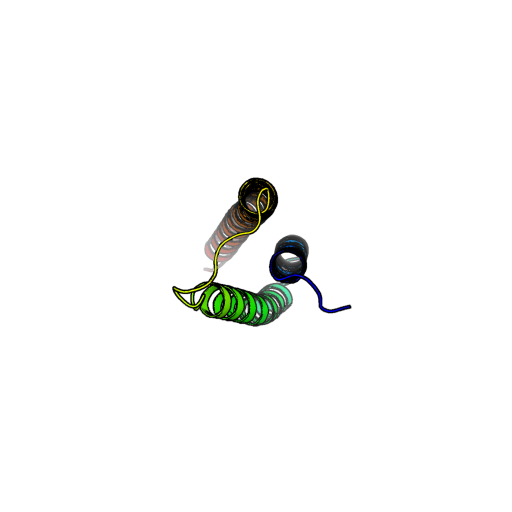.50 97 MET A CA 1
ATOM 766 C C . MET A 1 97 ? -9.612 7.110 10.970 1.00 93.50 97 MET A C 1
ATOM 768 O O . MET A 1 97 ? -10.478 7.033 11.843 1.00 93.50 97 MET A O 1
ATOM 772 N N . LEU A 1 98 ? -8.524 6.338 10.980 1.00 91.81 98 LEU A N 1
ATOM 773 C CA . LEU A 1 98 ? -8.224 5.406 12.062 1.00 91.81 98 LEU A CA 1
ATOM 774 C C . LEU A 1 98 ? -7.988 6.154 13.380 1.00 91.81 98 LEU A C 1
ATOM 776 O O . LEU A 1 98 ? -8.497 5.739 14.420 1.00 91.81 98 LEU A O 1
ATOM 780 N N . PHE A 1 99 ? -7.255 7.269 13.336 1.00 93.50 99 PHE A N 1
ATOM 781 C CA . PHE A 1 99 ? -7.017 8.115 14.500 1.00 93.50 99 PHE A CA 1
ATOM 782 C C . PHE A 1 99 ? -8.328 8.636 15.097 1.00 93.50 99 PHE A C 1
ATOM 784 O O . PHE A 1 99 ? -8.542 8.485 16.301 1.00 93.50 99 PHE A O 1
ATOM 791 N N . ASP A 1 100 ? -9.222 9.179 14.266 1.00 92.31 100 ASP A N 1
ATOM 792 C CA . ASP A 1 100 ? -10.521 9.697 14.705 1.00 92.31 100 ASP A CA 1
ATOM 793 C C . ASP A 1 100 ? -11.369 8.607 15.376 1.00 92.31 100 ASP A C 1
ATOM 795 O O . ASP A 1 100 ? -11.923 8.822 16.456 1.00 92.31 100 ASP A O 1
ATOM 799 N N . LYS A 1 101 ? -11.410 7.402 14.791 1.00 88.19 101 LYS A N 1
ATOM 800 C CA . LYS A 1 101 ? -12.121 6.248 15.368 1.00 88.19 101 LYS A CA 1
ATOM 801 C C . LYS A 1 101 ? -11.542 5.816 16.712 1.00 88.19 101 LYS A C 1
ATOM 803 O O . LYS A 1 101 ? -12.288 5.545 17.648 1.00 88.19 101 LYS A O 1
ATOM 808 N N . ILE A 1 102 ? -10.215 5.790 16.842 1.00 89.81 102 ILE A N 1
ATOM 809 C CA . ILE A 1 102 ? -9.559 5.462 18.113 1.00 89.81 102 ILE A CA 1
ATOM 810 C C . ILE A 1 102 ? -9.904 6.499 19.188 1.00 89.81 102 ILE A C 1
ATOM 812 O O . ILE A 1 102 ? -10.137 6.113 20.333 1.00 89.81 102 ILE A O 1
ATOM 816 N N . GLN A 1 103 ? -9.951 7.796 18.859 1.00 91.19 103 GLN A N 1
ATOM 817 C CA . GLN A 1 103 ? -10.353 8.813 19.840 1.00 91.19 103 GLN A CA 1
ATOM 818 C C . GLN A 1 103 ? -11.801 8.617 20.298 1.00 91.19 103 GLN A C 1
ATOM 820 O O . GLN A 1 103 ? -12.040 8.638 21.501 1.00 91.19 103 GLN A O 1
ATOM 825 N N . GLN A 1 104 ? -12.730 8.333 19.380 1.00 88.69 104 GLN A N 1
ATOM 826 C CA . GLN A 1 104 ? -14.131 8.048 19.726 1.00 88.69 104 GLN A CA 1
ATOM 827 C C . GLN A 1 104 ? -14.245 6.868 20.701 1.00 88.69 104 GLN A C 1
ATOM 829 O O . GLN A 1 104 ? -14.867 6.989 21.751 1.00 88.69 104 GLN A O 1
ATOM 834 N N . ILE A 1 105 ? -13.549 5.759 20.425 1.00 87.50 105 ILE A N 1
ATOM 835 C CA . ILE A 1 105 ? -13.529 4.593 21.324 1.00 87.50 105 ILE A CA 1
ATOM 836 C C . ILE A 1 105 ? -12.967 4.964 22.705 1.00 87.50 105 ILE A C 1
ATOM 838 O O . ILE A 1 105 ? -13.474 4.509 23.727 1.00 87.50 105 ILE A O 1
ATOM 842 N N . ARG A 1 106 ? -11.915 5.791 22.767 1.00 87.31 106 ARG A N 1
ATOM 843 C CA . ARG A 1 106 ? -11.325 6.230 24.044 1.00 87.31 106 ARG A CA 1
ATOM 844 C C . ARG A 1 106 ? -12.257 7.122 24.856 1.00 87.31 106 ARG A C 1
ATOM 846 O O . ARG A 1 106 ? -12.171 7.081 26.076 1.00 87.31 106 ARG A O 1
ATOM 853 N N . GLU A 1 107 ? -13.099 7.918 24.207 1.00 88.81 107 GLU A N 1
ATOM 854 C CA . GLU A 1 107 ? -14.115 8.740 24.874 1.00 88.81 107 GLU A CA 1
ATOM 855 C C . GLU A 1 107 ? -15.277 7.897 25.425 1.00 88.81 107 GLU A C 1
ATOM 857 O O . GLU A 1 107 ? -15.890 8.274 26.423 1.00 88.81 107 GLU A O 1
ATOM 862 N N . GLU A 1 108 ? -15.560 6.747 24.809 1.00 81.19 108 GLU A N 1
ATOM 863 C CA . GLU A 1 108 ? -16.614 5.813 25.230 1.00 81.19 108 GLU A CA 1
ATOM 864 C C . GLU A 1 108 ? -16.168 4.816 26.316 1.00 81.19 108 GLU A C 1
ATOM 866 O O . GLU A 1 108 ? -17.010 4.198 26.976 1.00 81.19 108 GLU A O 1
ATOM 871 N N . LEU A 1 109 ? -14.857 4.650 26.521 1.00 69.50 109 LEU A N 1
ATOM 872 C CA . LEU A 1 109 ? -14.302 3.782 27.560 1.00 69.50 109 LEU A CA 1
ATOM 873 C C . LEU A 1 109 ? -14.258 4.512 28.925 1.00 69.50 109 LEU A C 1
ATOM 875 O O . LEU A 1 109 ? -13.712 5.613 28.998 1.00 69.50 109 LEU A O 1
ATOM 879 N N . PRO A 1 110 ? -14.819 3.920 30.002 1.00 61.38 110 PRO A N 1
ATOM 880 C CA . PRO A 1 110 ? -14.898 4.529 31.335 1.00 61.38 110 PRO A CA 1
ATOM 881 C 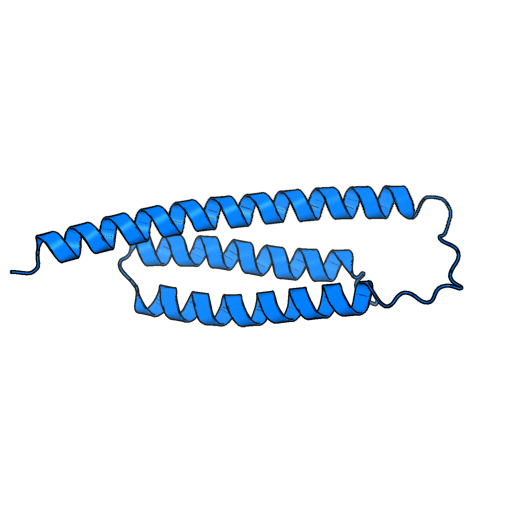C . PRO A 1 110 ? -13.559 4.611 32.083 1.00 61.38 110 PRO A C 1
ATOM 883 O O . PRO A 1 110 ? -12.682 3.742 31.863 1.00 61.38 110 PRO A O 1
#

Secondary structure (DSSP, 8-state):
-PPPHHHHHHHHHHHHHHHHHHHHHHHHTT-HHHHHHHHHHHHHHHHHHHHHHHHHH---TTPPPPTTHHHHHHHHHHHHHHHHHHHHHHHHHHHHHHHHHHHHHHHH--

Foldseek 3Di:
DDDDLLRLLVVLLVLLLVLLVVLVVCLVVVNVVVNVVSVVVNVVSVVVNVVSVVVVVPDDPPDDDDPPVVVVVVVSVVVSVVSVVSSVVSVVVSVVSVVVVVVVVVVVDD

pLDDT: mean 86.33, std 11.24, range [45.66, 97.19]